Protein AF-A0A2G9H8A7-F1 (afdb_monomer_lite)

Sequence (113 aa):
MHTARCHAHLVKESLTTGILNVHYDSMQMTVFYEDQSIGGMPLMCPFYQEPKNTMVIARILGGASLSPMKQQWEQFMAARGLGEVVFRIEVTSIIWFKILPSYRDKRCQIYFS

Radius of gyration: 18.79 Å; chains: 1; bounding box: 37×20×56 Å

Secondary structure (DSSP, 8-state):
--EEEEEEEE-----S-S-EEEEEEEEEEEEEETTEEEEEEEEE--EEE-TT--EEEEEEEEGGGB---HHHHHHHHHHHHTT----EEEEEEEEEEEE---SS---------

Structure (mmCIF, N/CA/C/O backbone):
data_AF-A0A2G9H8A7-F1
#
_entry.id   AF-A0A2G9H8A7-F1
#
loop_
_atom_site.group_PDB
_atom_site.id
_atom_site.type_symbol
_atom_site.label_atom_id
_atom_site.label_alt_id
_atom_site.label_comp_id
_atom_site.label_asym_id
_atom_site.label_entity_id
_atom_site.label_seq_id
_atom_site.pdbx_PDB_ins_code
_atom_site.Cartn_x
_atom_site.Cartn_y
_atom_site.Cartn_z
_atom_site.occupancy
_atom_site.B_iso_or_equiv
_atom_site.auth_seq_id
_atom_site.auth_comp_id
_atom_site.auth_asym_id
_atom_site.auth_atom_id
_atom_site.pdbx_PDB_model_num
ATOM 1 N N . MET A 1 1 ? -3.345 -7.140 22.480 1.00 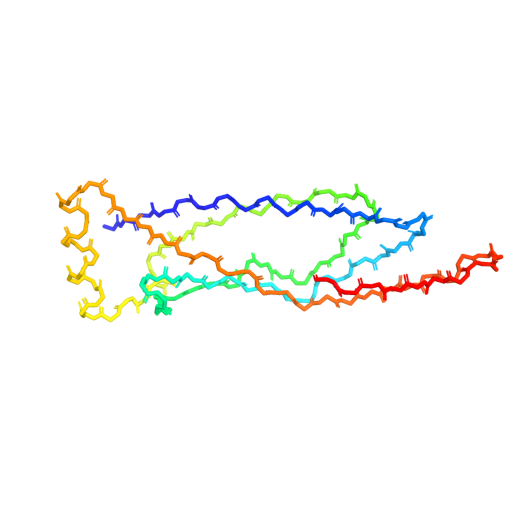38.56 1 MET A N 1
ATOM 2 C CA . MET A 1 1 ? -2.694 -6.735 21.214 1.00 38.56 1 MET A CA 1
ATOM 3 C C . MET A 1 1 ? -3.444 -7.426 20.084 1.00 38.56 1 MET A C 1
ATOM 5 O O . MET A 1 1 ? -3.642 -8.631 20.176 1.00 38.56 1 MET A O 1
ATOM 9 N N . HIS A 1 2 ? -4.004 -6.690 19.125 1.00 47.12 2 HIS A N 1
ATOM 10 C CA . HIS A 1 2 ? -4.791 -7.270 18.029 1.00 47.12 2 HIS A CA 1
ATOM 11 C C . HIS A 1 2 ? -4.051 -7.040 16.718 1.00 47.12 2 HIS A C 1
ATOM 13 O O . HIS A 1 2 ? -3.503 -5.963 16.495 1.00 47.12 2 HIS A O 1
ATOM 19 N N . THR A 1 3 ? -3.986 -8.082 15.899 1.00 43.50 3 THR A N 1
ATOM 20 C CA . THR A 1 3 ? -3.136 -8.141 14.713 1.00 43.50 3 THR A CA 1
ATOM 21 C C . THR A 1 3 ? -4.009 -8.513 13.530 1.00 43.50 3 THR A C 1
ATOM 23 O O . THR A 1 3 ? -4.662 -9.555 13.560 1.00 43.50 3 THR A O 1
ATOM 26 N N . ALA A 1 4 ? -4.021 -7.673 12.501 1.00 46.72 4 ALA A N 1
ATOM 27 C CA . ALA A 1 4 ? -4.647 -7.990 11.229 1.00 46.72 4 ALA A CA 1
ATOM 28 C C . ALA A 1 4 ? -3.556 -8.487 10.273 1.00 46.72 4 ALA A C 1
ATOM 30 O O . ALA A 1 4 ? -2.507 -7.857 10.111 1.00 46.72 4 ALA A O 1
ATOM 31 N N . ARG A 1 5 ? -3.773 -9.647 9.651 1.00 45.16 5 ARG A N 1
ATOM 32 C CA . ARG A 1 5 ? -2.945 -10.078 8.522 1.00 45.16 5 ARG A CA 1
ATOM 33 C C . ARG A 1 5 ? -3.635 -9.624 7.253 1.00 45.16 5 ARG A C 1
ATOM 35 O O . ARG A 1 5 ? -4.736 -10.078 6.962 1.00 45.16 5 ARG A O 1
ATOM 42 N N . CYS A 1 6 ? -2.976 -8.746 6.515 1.00 43.25 6 CYS A N 1
ATOM 43 C CA . CYS A 1 6 ? -3.429 -8.331 5.200 1.00 43.25 6 CYS A CA 1
ATOM 44 C C . CYS A 1 6 ? -2.509 -8.979 4.173 1.00 43.25 6 CYS A C 1
ATOM 46 O O . CYS A 1 6 ? -1.286 -8.849 4.250 1.00 43.25 6 CYS A O 1
ATOM 48 N N . HIS A 1 7 ? -3.098 -9.713 3.235 1.00 43.88 7 HIS A N 1
ATOM 49 C CA . HIS A 1 7 ? -2.388 -10.241 2.080 1.00 43.88 7 HIS A CA 1
ATOM 50 C C . HIS A 1 7 ? -2.756 -9.366 0.888 1.00 43.88 7 HIS A C 1
ATOM 52 O O . HIS A 1 7 ? -3.921 -9.306 0.502 1.00 43.88 7 HIS A O 1
ATOM 58 N N . ALA A 1 8 ? -1.769 -8.666 0.334 1.00 48.78 8 ALA A N 1
ATOM 59 C CA . ALA A 1 8 ? -1.944 -7.904 -0.891 1.00 48.78 8 ALA A CA 1
ATOM 60 C C . ALA A 1 8 ? -1.324 -8.696 -2.046 1.00 48.78 8 ALA A C 1
ATOM 62 O O . ALA A 1 8 ? -0.131 -9.010 -2.035 1.00 48.78 8 ALA A O 1
ATOM 63 N N . HIS A 1 9 ? -2.147 -9.026 -3.039 1.00 41.38 9 HIS A N 1
ATOM 64 C CA . HIS A 1 9 ? -1.684 -9.586 -4.302 1.00 41.38 9 HIS A CA 1
ATOM 65 C C . HIS A 1 9 ? -1.512 -8.444 -5.294 1.00 41.38 9 HIS A C 1
ATOM 67 O O . HIS A 1 9 ? -2.490 -7.837 -5.722 1.00 41.38 9 HIS A O 1
ATOM 73 N N . LEU A 1 10 ? -0.268 -8.150 -5.659 1.00 50.31 10 LEU A N 1
ATOM 74 C CA . LEU A 1 10 ? 0.020 -7.198 -6.721 1.00 50.31 10 LEU A CA 1
ATOM 75 C C . LEU A 1 10 ? 0.200 -7.967 -8.022 1.00 50.31 10 LEU A C 1
ATOM 77 O O . LEU A 1 10 ? 1.235 -8.594 -8.259 1.00 50.31 10 LEU A O 1
ATOM 81 N N . VAL A 1 11 ? -0.839 -7.935 -8.851 1.00 46.50 11 VAL A N 1
ATOM 82 C CA . VAL A 1 11 ? -0.820 -8.528 -10.187 1.00 46.50 11 VAL A CA 1
ATOM 83 C C . VAL A 1 11 ? -0.438 -7.443 -11.186 1.00 46.50 11 VAL A C 1
ATOM 85 O O . VAL A 1 11 ? -1.059 -6.385 -11.242 1.00 46.50 11 VAL A O 1
ATOM 88 N N . LYS A 1 12 ? 0.605 -7.704 -11.978 1.00 51.75 12 LYS A N 1
ATOM 89 C CA . LYS A 1 12 ? 1.002 -6.840 -13.092 1.00 51.75 12 LYS A CA 1
ATOM 90 C C . LYS A 1 12 ? 0.349 -7.348 -14.374 1.00 51.75 12 LYS A C 1
ATOM 92 O O . LYS A 1 12 ? 0.834 -8.306 -14.975 1.00 51.75 12 LYS A O 1
ATOM 97 N N . GLU A 1 13 ? -0.686 -6.662 -14.839 1.00 44.41 13 GLU A N 1
ATOM 98 C CA . GLU A 1 13 ? -1.213 -6.852 -16.191 1.00 44.41 13 GLU A CA 1
ATOM 99 C C . GLU A 1 13 ? -0.414 -5.979 -17.169 1.00 44.41 13 GLU A C 1
ATOM 101 O O . GLU A 1 13 ? -0.579 -4.766 -17.258 1.00 44.41 13 GLU A O 1
ATOM 106 N N . SER A 1 14 ? 0.549 -6.586 -17.868 1.00 43.78 14 SER A N 1
ATOM 107 C CA . SER A 1 14 ? 1.358 -5.894 -18.878 1.00 43.78 14 SER A CA 1
ATOM 108 C C . SER A 1 14 ? 0.680 -6.007 -20.241 1.00 43.78 14 SER A C 1
ATOM 110 O O . SER A 1 14 ? 0.754 -7.060 -20.872 1.00 43.78 14 SER A O 1
ATOM 112 N N . LEU A 1 15 ? 0.060 -4.923 -20.716 1.00 43.28 15 LEU A N 1
ATOM 113 C CA . LEU A 1 15 ? -0.637 -4.879 -22.011 1.00 43.28 15 LEU A CA 1
ATOM 114 C C . LEU A 1 15 ? 0.297 -4.794 -23.233 1.00 43.28 15 LEU A C 1
ATOM 116 O O . LEU A 1 15 ? -0.168 -4.888 -24.366 1.00 43.28 15 LEU A O 1
ATOM 120 N N . THR A 1 16 ? 1.610 -4.631 -23.044 1.00 48.34 16 THR A N 1
ATOM 121 C CA . THR A 1 16 ? 2.557 -4.468 -24.156 1.00 48.34 16 THR A CA 1
ATOM 122 C C . THR A 1 16 ? 3.682 -5.498 -24.146 1.00 48.34 16 THR A C 1
ATOM 124 O O . THR A 1 16 ? 4.288 -5.826 -23.127 1.00 48.34 16 THR A O 1
ATOM 127 N N . THR A 1 17 ? 3.963 -6.011 -25.341 1.00 47.66 17 THR A N 1
ATOM 128 C CA . THR A 1 17 ? 4.897 -7.090 -25.699 1.00 47.66 17 THR A CA 1
ATOM 129 C C . THR A 1 17 ? 6.383 -6.699 -25.597 1.00 47.66 17 THR A C 1
ATOM 131 O O . THR A 1 17 ? 7.231 -7.354 -26.198 1.00 47.66 17 THR A O 1
ATOM 134 N N . GLY A 1 18 ? 6.712 -5.624 -24.873 1.00 54.25 18 GLY A N 1
ATOM 135 C CA . GLY A 1 18 ? 8.078 -5.132 -24.683 1.00 54.25 18 GLY A CA 1
ATOM 136 C C . GLY A 1 18 ? 8.696 -5.621 -23.372 1.00 54.25 18 GLY A C 1
ATOM 137 O O . GLY A 1 18 ? 8.003 -5.784 -22.368 1.00 54.25 18 GLY A O 1
ATOM 138 N N . ILE A 1 19 ? 10.014 -5.835 -23.362 1.00 55.88 19 ILE A N 1
ATOM 139 C CA . ILE A 1 19 ? 10.787 -6.126 -22.144 1.00 55.88 19 ILE A CA 1
ATOM 140 C C . ILE A 1 19 ? 10.861 -4.829 -21.319 1.00 55.88 19 ILE A C 1
ATOM 142 O O . ILE A 1 19 ? 11.799 -4.045 -21.440 1.00 55.88 19 ILE A O 1
ATOM 146 N N . LEU A 1 20 ? 9.814 -4.562 -20.537 1.00 67.19 20 LEU A N 1
ATOM 147 C CA . LEU A 1 20 ? 9.728 -3.429 -19.621 1.00 67.19 20 LEU A CA 1
ATOM 148 C C . LEU A 1 20 ? 10.227 -3.863 -18.243 1.00 67.19 20 LEU A C 1
ATOM 150 O O . LEU A 1 20 ? 9.486 -4.501 -17.484 1.00 67.19 20 LEU A O 1
ATOM 154 N N . ASN A 1 21 ? 11.469 -3.500 -17.924 1.00 70.88 21 ASN A N 1
ATOM 155 C CA . ASN A 1 21 ? 11.976 -3.643 -16.564 1.00 70.88 21 ASN A CA 1
ATOM 156 C C . ASN A 1 21 ? 11.329 -2.568 -15.691 1.00 70.88 21 ASN A C 1
ATOM 158 O O . ASN A 1 21 ? 11.363 -1.379 -16.025 1.00 70.88 21 ASN A O 1
ATOM 162 N N . VAL A 1 22 ? 10.729 -3.008 -14.587 1.00 77.44 22 VAL A N 1
ATOM 163 C CA . VAL A 1 22 ? 10.043 -2.137 -13.635 1.00 77.44 22 VAL A CA 1
ATOM 164 C C . VAL A 1 22 ? 10.871 -2.088 -12.369 1.00 77.44 22 VAL A C 1
ATOM 166 O O . VAL A 1 22 ? 11.159 -3.124 -11.766 1.00 77.44 22 VAL A O 1
ATOM 169 N N . HIS A 1 23 ? 11.272 -0.886 -11.992 1.00 84.56 23 HIS A N 1
ATOM 170 C CA . HIS A 1 23 ? 11.924 -0.630 -10.727 1.00 84.56 23 HIS A CA 1
ATOM 171 C C . HIS A 1 23 ? 10.916 0.010 -9.786 1.00 84.56 23 HIS A C 1
ATOM 173 O O . HIS A 1 23 ? 10.402 1.091 -10.061 1.00 84.56 23 HIS A O 1
ATOM 179 N N . TYR A 1 24 ? 10.624 -0.665 -8.688 1.00 84.75 24 TYR A N 1
ATOM 180 C CA . TYR A 1 24 ? 9.855 -0.085 -7.601 1.00 84.75 24 TYR A CA 1
ATOM 181 C C . TYR A 1 24 ? 10.853 0.567 -6.658 1.00 84.75 24 TYR A C 1
ATOM 183 O O . TYR A 1 24 ? 11.693 -0.126 -6.087 1.00 84.75 24 TYR A O 1
ATOM 191 N N . ASP A 1 25 ? 10.773 1.883 -6.528 1.00 87.50 25 ASP A N 1
ATOM 192 C CA . ASP A 1 25 ? 11.645 2.655 -5.644 1.00 87.50 25 ASP A CA 1
ATOM 193 C C . ASP A 1 25 ? 11.119 2.614 -4.210 1.00 87.50 25 ASP A C 1
ATOM 195 O O . ASP A 1 25 ? 11.825 2.259 -3.272 1.00 87.50 25 ASP A O 1
ATOM 199 N N . SER A 1 26 ? 9.825 2.871 -4.045 1.00 88.31 26 SER A N 1
ATOM 200 C CA . SER A 1 26 ? 9.165 2.764 -2.752 1.00 88.31 26 SER A CA 1
ATOM 201 C C . SER A 1 26 ? 7.725 2.311 -2.907 1.00 88.31 26 SER A C 1
ATOM 203 O O . SER A 1 26 ? 7.080 2.524 -3.937 1.00 88.31 26 SER A O 1
ATOM 205 N N . MET A 1 27 ? 7.225 1.657 -1.864 1.00 87.69 27 MET A N 1
ATOM 206 C CA . MET A 1 27 ? 5.830 1.272 -1.758 1.00 87.69 27 MET A CA 1
ATOM 207 C C . MET A 1 27 ? 5.372 1.450 -0.317 1.00 87.69 27 MET A C 1
ATOM 209 O O . MET A 1 27 ? 5.961 0.883 0.608 1.00 87.69 27 MET A O 1
ATOM 213 N N . GLN A 1 28 ? 4.315 2.228 -0.140 1.00 87.81 28 GLN A N 1
ATOM 214 C CA . GLN A 1 28 ? 3.737 2.579 1.146 1.00 87.81 28 GLN A CA 1
ATOM 215 C C . GLN A 1 28 ? 2.309 2.053 1.203 1.00 87.81 28 GLN A C 1
ATOM 217 O O . GLN A 1 28 ? 1.548 2.190 0.248 1.00 87.81 28 GLN A O 1
ATOM 222 N N . MET A 1 29 ? 1.945 1.472 2.338 1.00 88.38 29 MET A N 1
ATOM 223 C CA . MET A 1 29 ? 0.568 1.127 2.650 1.00 88.38 29 MET A CA 1
ATOM 224 C C . MET A 1 29 ? 0.037 2.071 3.719 1.00 88.38 29 MET A C 1
ATOM 226 O O . MET A 1 29 ? 0.715 2.301 4.724 1.00 88.38 29 MET A O 1
ATOM 230 N N . THR A 1 30 ? -1.184 2.551 3.526 1.00 89.81 30 THR A N 1
ATOM 231 C CA . THR A 1 30 ? -1.930 3.366 4.487 1.00 89.81 30 THR A CA 1
ATOM 232 C C . THR A 1 30 ? -3.272 2.699 4.755 1.00 89.81 30 THR A C 1
ATOM 234 O O . THR A 1 30 ? -3.934 2.219 3.835 1.00 89.81 30 THR A O 1
ATOM 237 N N . VAL A 1 31 ? -3.667 2.638 6.021 1.00 88.75 31 VAL A N 1
ATOM 238 C CA . VAL A 1 31 ? -4.930 2.041 6.456 1.00 88.75 31 VAL A CA 1
ATOM 239 C C . VAL A 1 31 ? -5.851 3.145 6.937 1.00 88.75 31 VAL A C 1
ATOM 241 O O . VAL A 1 31 ? -5.451 4.005 7.722 1.00 88.75 31 VAL A O 1
ATOM 244 N N . PHE A 1 32 ? -7.095 3.091 6.484 1.00 88.88 32 PHE A N 1
ATOM 245 C CA . PHE A 1 32 ? -8.138 4.038 6.822 1.00 88.88 32 PHE A CA 1
ATOM 246 C C . PHE A 1 32 ? -9.307 3.337 7.506 1.00 88.88 32 PHE A C 1
ATOM 248 O O . PHE A 1 32 ? -9.674 2.211 7.154 1.00 88.88 32 PHE A O 1
ATOM 255 N N . TYR A 1 33 ? -9.914 4.048 8.445 1.00 88.56 33 TYR A N 1
ATOM 256 C CA . TYR A 1 33 ? -11.189 3.723 9.067 1.00 88.56 33 TYR A CA 1
ATOM 257 C C . TYR A 1 33 ? -12.089 4.955 8.954 1.00 88.56 33 TYR A C 1
ATOM 259 O O . TYR A 1 33 ? -11.646 6.043 9.320 1.00 88.56 33 TYR A O 1
ATOM 267 N N . GLU A 1 34 ? -13.303 4.805 8.414 1.00 88.44 34 GLU A N 1
ATOM 268 C CA . GLU A 1 34 ? -14.225 5.936 8.168 1.00 88.44 34 GLU A CA 1
ATOM 269 C C . GLU A 1 34 ? -13.534 7.107 7.434 1.00 88.44 34 GLU A C 1
ATOM 271 O O . GLU A 1 34 ? -13.573 8.258 7.868 1.00 88.44 34 GLU A O 1
ATOM 276 N N . ASP A 1 35 ? -12.795 6.786 6.363 1.00 87.88 35 ASP A N 1
ATOM 277 C CA . ASP A 1 35 ? -11.990 7.714 5.548 1.00 87.88 35 ASP A CA 1
ATOM 278 C C . ASP A 1 35 ? -10.850 8.455 6.262 1.00 87.88 35 ASP A C 1
ATOM 280 O O . ASP A 1 35 ? -10.139 9.251 5.643 1.00 87.88 35 ASP A O 1
ATOM 284 N N . GLN A 1 36 ? -10.589 8.141 7.527 1.00 88.12 36 GLN A N 1
ATOM 285 C CA . GLN A 1 36 ? -9.497 8.724 8.295 1.00 88.12 36 GLN A CA 1
ATOM 286 C C . GLN A 1 36 ? -8.332 7.749 8.408 1.00 88.12 36 GLN A C 1
ATOM 288 O O . GLN A 1 36 ? -8.512 6.576 8.735 1.00 88.12 36 GLN A O 1
ATOM 293 N N . SER A 1 37 ? -7.117 8.238 8.146 1.00 89.38 37 SER A N 1
ATOM 294 C CA . SER A 1 37 ? -5.914 7.420 8.292 1.00 89.38 37 SER A CA 1
ATOM 295 C C . SER A 1 37 ? -5.712 7.044 9.758 1.00 89.38 37 SER A C 1
ATOM 297 O O . SER A 1 37 ? -5.703 7.909 10.636 1.00 89.38 37 SER A O 1
ATOM 299 N N . ILE A 1 38 ? -5.532 5.749 10.005 1.00 89.12 38 ILE A N 1
ATOM 300 C CA . ILE A 1 38 ? -5.206 5.182 11.319 1.00 89.12 38 ILE A CA 1
ATOM 301 C C . ILE A 1 38 ? -3.759 4.684 11.381 1.00 89.12 38 ILE A C 1
ATOM 303 O O . ILE A 1 38 ? -3.360 4.064 12.365 1.00 89.12 38 ILE A O 1
ATOM 307 N N . GLY A 1 39 ? -2.967 4.945 10.339 1.00 89.19 39 GLY A N 1
ATOM 308 C CA . GLY A 1 39 ? -1.564 4.559 10.243 1.00 89.19 39 GLY A CA 1
ATOM 309 C C . GLY A 1 39 ? -1.237 3.816 8.953 1.00 89.19 39 GLY A C 1
ATOM 310 O O . GLY A 1 39 ? -2.009 3.795 7.996 1.00 89.19 39 GLY A O 1
ATOM 311 N N . GLY A 1 40 ? -0.057 3.214 8.914 1.00 87.75 40 GLY A N 1
ATOM 312 C CA . GLY A 1 40 ? 0.484 2.582 7.724 1.00 87.75 40 GLY A CA 1
ATOM 313 C C . GLY A 1 40 ? 1.897 2.053 7.935 1.00 87.75 40 GLY A C 1
ATOM 314 O O . GLY A 1 40 ? 2.472 2.157 9.019 1.00 87.75 40 GLY A O 1
ATOM 315 N N . MET A 1 41 ? 2.473 1.478 6.884 1.00 87.56 41 MET A N 1
ATOM 316 C CA . MET A 1 41 ? 3.875 1.070 6.881 1.00 87.56 41 MET A CA 1
ATOM 317 C C . MET A 1 41 ? 4.468 1.042 5.470 1.00 87.56 41 MET A C 1
ATOM 319 O O . MET A 1 41 ? 3.741 0.775 4.506 1.00 87.56 41 MET A O 1
ATOM 323 N N . PRO A 1 42 ? 5.792 1.221 5.348 1.00 87.94 42 PRO A N 1
ATOM 324 C CA . PRO A 1 42 ? 6.505 0.828 4.145 1.00 87.94 42 PRO A CA 1
ATOM 325 C C . PRO A 1 42 ? 6.290 -0.667 3.897 1.00 87.94 42 PRO A C 1
ATOM 327 O O . PRO A 1 42 ? 6.491 -1.495 4.790 1.00 87.94 42 PRO A O 1
ATOM 330 N N . LEU A 1 43 ? 5.879 -1.030 2.686 1.00 83.81 43 LEU A N 1
ATOM 331 C CA . LEU A 1 43 ? 5.704 -2.431 2.319 1.00 83.81 43 LEU A CA 1
ATOM 332 C C . LEU A 1 43 ? 7.050 -3.078 1.993 1.00 83.81 43 LEU A C 1
ATOM 334 O O . LEU A 1 43 ? 7.295 -4.221 2.399 1.00 83.81 43 LEU A O 1
ATOM 338 N N . MET A 1 44 ? 7.936 -2.371 1.286 1.00 80.88 44 MET A N 1
ATOM 339 C CA . MET A 1 44 ? 9.178 -2.941 0.758 1.00 80.88 44 MET A CA 1
ATOM 340 C C . MET A 1 44 ? 10.291 -1.912 0.571 1.00 80.88 44 MET A C 1
ATOM 342 O O . MET A 1 44 ? 10.035 -0.726 0.384 1.00 80.88 44 MET A O 1
ATOM 346 N N . CYS A 1 45 ? 11.524 -2.419 0.572 1.00 81.44 45 CYS A N 1
ATOM 347 C CA . CYS A 1 45 ? 12.692 -1.714 0.057 1.00 81.44 45 CYS A CA 1
ATOM 348 C C . CYS A 1 45 ? 12.686 -1.719 -1.486 1.00 81.44 45 CYS A C 1
ATOM 350 O O . CYS A 1 45 ? 12.009 -2.572 -2.075 1.00 81.44 45 CYS A O 1
ATOM 352 N N . PRO A 1 46 ? 13.455 -0.825 -2.137 1.00 86.81 46 PRO A N 1
ATOM 353 C CA . PRO A 1 46 ? 13.540 -0.775 -3.590 1.00 86.81 46 PRO A CA 1
ATOM 354 C C . PRO A 1 46 ? 13.888 -2.136 -4.207 1.00 86.81 46 PRO A C 1
ATOM 356 O O . PRO A 1 46 ? 14.784 -2.832 -3.721 1.00 86.81 46 PRO A O 1
ATOM 359 N N . PHE A 1 47 ? 13.213 -2.517 -5.292 1.00 83.31 47 PHE A N 1
ATOM 360 C CA . PHE A 1 47 ? 13.474 -3.781 -5.988 1.00 83.31 47 PHE A CA 1
ATOM 361 C C . PHE A 1 47 ? 13.182 -3.695 -7.490 1.00 83.31 47 PHE A C 1
ATOM 363 O O . PHE A 1 47 ? 12.493 -2.797 -7.978 1.00 83.31 47 PHE A O 1
ATOM 370 N N . TYR A 1 48 ? 13.744 -4.640 -8.241 1.00 82.19 48 TYR A N 1
ATOM 371 C CA . TYR A 1 48 ? 13.476 -4.805 -9.667 1.00 82.19 48 TYR A CA 1
ATOM 372 C C . TYR A 1 48 ? 12.554 -5.994 -9.891 1.00 82.19 48 TYR A C 1
ATOM 374 O O . TYR A 1 48 ? 12.763 -7.066 -9.324 1.00 82.19 48 TYR A O 1
ATOM 382 N N . GLN A 1 49 ? 11.566 -5.809 -10.759 1.00 78.81 49 GLN A N 1
ATOM 383 C CA . GLN A 1 49 ? 10.676 -6.872 -11.193 1.00 78.81 49 GLN A CA 1
ATOM 384 C C . GLN A 1 49 ? 10.826 -7.096 -12.692 1.00 78.81 49 GLN A C 1
ATOM 386 O O . GLN A 1 49 ? 10.628 -6.187 -13.509 1.00 78.81 49 GLN A O 1
ATOM 391 N N . GLU A 1 50 ? 11.154 -8.334 -13.044 1.00 74.75 50 GLU A N 1
ATOM 392 C CA . GLU A 1 50 ? 11.215 -8.774 -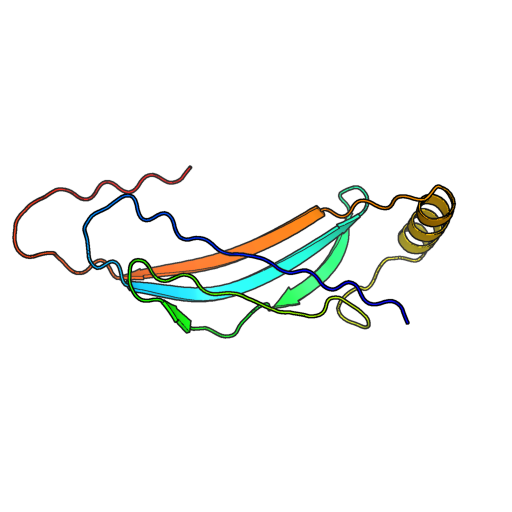14.430 1.00 74.75 50 GLU A CA 1
ATOM 393 C C . GLU A 1 50 ? 9.830 -8.708 -15.106 1.00 74.75 50 GLU A C 1
ATOM 395 O O . GLU A 1 50 ? 8.783 -8.730 -14.437 1.00 74.75 50 GLU A O 1
ATOM 400 N N . PRO A 1 51 ? 9.782 -8.603 -16.446 1.00 72.44 51 PRO A N 1
ATOM 401 C CA . PRO A 1 51 ? 8.527 -8.619 -17.184 1.00 72.44 51 PRO A CA 1
ATOM 402 C C . PRO A 1 51 ? 7.678 -9.853 -16.857 1.00 72.44 51 PRO A C 1
ATOM 404 O O . PRO A 1 51 ? 8.190 -10.961 -16.759 1.00 72.44 51 PRO A O 1
ATOM 407 N N . LYS A 1 52 ? 6.356 -9.655 -16.745 1.00 69.44 52 LYS A N 1
ATOM 408 C CA . LYS A 1 52 ? 5.358 -10.718 -16.511 1.00 69.44 52 LYS A CA 1
ATOM 409 C C . LYS A 1 52 ? 5.567 -11.555 -15.238 1.00 69.44 52 LYS A C 1
ATOM 411 O O . LYS A 1 52 ? 5.035 -12.655 -15.143 1.00 69.44 52 LYS A O 1
ATOM 416 N N . ASN A 1 53 ? 6.293 -11.037 -14.251 1.00 70.94 53 ASN A N 1
ATOM 417 C CA . ASN A 1 53 ? 6.386 -11.675 -12.943 1.00 70.94 53 ASN A CA 1
ATOM 418 C C . ASN A 1 53 ? 5.260 -11.197 -12.006 1.00 70.94 53 ASN A C 1
ATOM 420 O O . ASN A 1 53 ? 4.789 -10.069 -12.152 1.00 70.94 53 ASN A O 1
ATOM 424 N N . THR A 1 54 ? 4.874 -12.010 -11.021 1.00 73.62 54 THR A N 1
ATOM 425 C CA . THR A 1 54 ? 3.963 -11.631 -9.921 1.00 73.62 54 THR A CA 1
ATOM 426 C C . THR A 1 54 ? 4.717 -11.737 -8.603 1.00 73.62 54 THR A C 1
ATOM 428 O O . THR A 1 54 ? 5.380 -12.743 -8.365 1.00 73.62 54 THR A O 1
ATOM 431 N N . MET A 1 55 ? 4.607 -10.725 -7.738 1.00 73.31 55 MET A N 1
ATOM 432 C CA . MET A 1 55 ? 5.247 -10.749 -6.424 1.00 73.31 55 MET A CA 1
ATOM 433 C C . MET A 1 55 ? 4.205 -10.670 -5.313 1.00 73.31 55 MET A C 1
ATOM 435 O O . MET A 1 55 ? 3.338 -9.798 -5.312 1.00 73.31 55 MET A O 1
ATOM 439 N N . VAL A 1 56 ? 4.290 -11.602 -4.365 1.00 76.88 56 VAL A N 1
ATOM 440 C CA . VAL A 1 56 ? 3.415 -11.638 -3.191 1.00 76.88 56 VAL A CA 1
ATOM 441 C C . VAL A 1 56 ? 4.083 -10.872 -2.059 1.00 76.88 56 VAL A C 1
ATOM 443 O O . VAL A 1 56 ? 5.206 -11.191 -1.667 1.00 76.88 56 VAL A O 1
ATOM 446 N N . ILE A 1 57 ? 3.378 -9.883 -1.510 1.00 74.94 57 ILE A N 1
ATOM 447 C CA . ILE A 1 57 ? 3.843 -9.117 -0.356 1.00 74.94 57 ILE A CA 1
ATOM 448 C C . ILE A 1 57 ? 3.048 -9.555 0.867 1.00 74.94 57 ILE A C 1
ATOM 450 O O . ILE A 1 57 ? 1.854 -9.283 0.988 1.00 74.94 57 ILE A O 1
ATOM 454 N N . ALA A 1 58 ? 3.739 -10.211 1.798 1.00 77.94 58 ALA A N 1
ATOM 455 C CA . ALA A 1 58 ? 3.193 -10.567 3.098 1.00 77.94 58 ALA A CA 1
ATOM 456 C C . ALA A 1 58 ? 3.764 -9.635 4.176 1.00 77.94 58 ALA A C 1
ATOM 458 O O . ALA A 1 58 ? 4.971 -9.630 4.455 1.00 77.94 58 ALA A O 1
ATOM 459 N N . ARG A 1 59 ? 2.886 -8.834 4.786 1.00 76.00 59 ARG A N 1
ATOM 460 C CA . ARG A 1 59 ? 3.207 -7.953 5.914 1.00 76.00 59 ARG A CA 1
ATOM 461 C C . ARG A 1 59 ? 2.143 -8.068 6.997 1.00 76.00 59 ARG A C 1
ATOM 463 O O . ARG A 1 59 ? 0.982 -8.364 6.730 1.00 76.00 59 ARG A O 1
ATOM 470 N N . ILE A 1 60 ? 2.570 -7.856 8.236 1.00 76.44 60 ILE A N 1
ATOM 471 C CA . ILE A 1 60 ? 1.691 -7.871 9.402 1.00 76.44 60 ILE A CA 1
ATOM 472 C C . ILE A 1 60 ? 1.336 -6.431 9.745 1.00 76.44 60 ILE A C 1
ATOM 474 O O . ILE A 1 60 ? 2.230 -5.645 10.040 1.00 76.44 60 ILE A O 1
ATOM 478 N N . LEU A 1 61 ? 0.042 -6.115 9.755 1.00 73.25 61 LEU A N 1
ATOM 479 C CA . LEU A 1 61 ? -0.492 -4.835 10.208 1.00 73.25 61 LEU A CA 1
ATOM 480 C C . LEU A 1 61 ? -0.894 -4.933 11.683 1.00 73.25 61 LEU A C 1
ATOM 482 O O . LEU A 1 61 ? -1.756 -5.725 12.072 1.00 73.25 61 LEU A O 1
ATOM 486 N N . GLY A 1 62 ? -0.248 -4.134 12.526 1.00 71.00 62 GLY A N 1
ATOM 487 C CA . GLY A 1 62 ? -0.540 -4.100 13.956 1.00 71.00 62 GLY A CA 1
ATOM 488 C C . GLY A 1 62 ? 0.481 -3.318 14.778 1.00 71.00 62 GLY A C 1
ATOM 489 O O . GLY A 1 62 ? 1.533 -2.905 14.285 1.00 71.00 62 GLY A O 1
ATOM 490 N N . GLY A 1 63 ? 0.168 -3.126 16.061 1.00 70.00 63 GLY A N 1
ATOM 491 C CA . GLY A 1 63 ? 1.038 -2.403 16.992 1.00 70.00 63 GLY A CA 1
ATOM 492 C C . GLY A 1 63 ? 1.320 -0.972 16.526 1.00 70.00 63 GLY A C 1
ATOM 493 O O . GLY A 1 63 ? 0.417 -0.302 16.048 1.00 70.00 63 GLY A O 1
ATOM 494 N N . ALA A 1 64 ? 2.579 -0.535 16.620 1.00 66.44 64 ALA A N 1
ATOM 495 C CA . ALA A 1 64 ? 3.015 0.836 16.321 1.00 66.44 64 ALA A CA 1
ATOM 496 C C . ALA A 1 64 ? 2.782 1.309 14.869 1.00 66.44 64 ALA A C 1
ATOM 498 O O . ALA A 1 64 ? 2.872 2.502 14.605 1.00 66.44 64 ALA A O 1
ATOM 499 N N . SER A 1 65 ? 2.487 0.400 13.930 1.00 67.19 65 SER A N 1
ATOM 500 C CA . SER A 1 65 ? 2.127 0.771 12.549 1.00 67.19 65 SER A CA 1
ATOM 501 C C . SER A 1 65 ? 0.722 1.367 12.434 1.00 67.19 65 SER A C 1
ATOM 503 O O . SER A 1 65 ? 0.419 2.045 11.457 1.00 67.19 65 SER A O 1
ATOM 505 N N . LEU A 1 66 ? -0.127 1.139 13.439 1.00 74.50 66 LEU A N 1
ATOM 506 C CA . LEU A 1 66 ? -1.461 1.710 13.543 1.00 74.50 66 LEU A CA 1
ATOM 507 C C . LEU A 1 66 ? -1.512 2.575 14.804 1.00 74.50 66 LEU A C 1
ATOM 509 O O . LEU A 1 66 ? -1.359 2.078 15.917 1.00 74.50 66 LEU A O 1
ATOM 513 N N . SER A 1 67 ? -1.731 3.871 14.627 1.00 78.38 67 SER A N 1
ATOM 514 C CA . SER A 1 67 ? -1.872 4.837 15.715 1.00 78.38 67 SER A CA 1
ATOM 515 C C . SER A 1 67 ? -3.215 5.562 15.591 1.00 78.38 67 SER A C 1
ATOM 517 O O . SER A 1 67 ? -3.234 6.762 15.303 1.00 78.38 67 SER A O 1
ATOM 519 N N . PRO A 1 68 ? -4.346 4.852 15.780 1.00 76.50 68 PRO A N 1
ATOM 520 C CA . PRO A 1 68 ? -5.655 5.485 15.781 1.00 76.50 68 PRO A CA 1
ATOM 521 C C . PRO A 1 68 ? -5.750 6.498 16.927 1.00 76.50 68 PRO A C 1
ATOM 523 O O . PRO A 1 68 ? -5.295 6.250 18.047 1.00 76.50 68 PRO A O 1
ATOM 526 N N . MET A 1 69 ? -6.380 7.639 16.663 1.00 81.06 69 MET A N 1
ATOM 527 C CA . MET A 1 69 ? -6.761 8.588 17.705 1.00 81.06 69 MET A CA 1
ATOM 528 C C . MET A 1 69 ? -7.775 7.953 18.665 1.00 81.06 69 MET 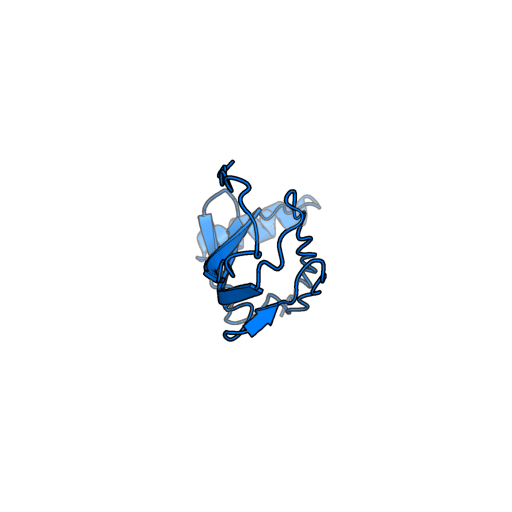A C 1
ATOM 530 O O . MET A 1 69 ? -8.535 7.059 18.291 1.00 81.06 69 MET A O 1
ATOM 534 N N . LYS A 1 70 ? -7.846 8.457 19.905 1.00 81.31 70 LYS A N 1
ATOM 535 C CA . LYS A 1 70 ? -8.747 7.928 20.945 1.00 81.31 70 LYS A CA 1
ATOM 536 C C . LYS A 1 70 ? -10.202 7.793 20.466 1.00 81.31 70 LYS A C 1
ATOM 538 O O . LYS A 1 70 ? -10.817 6.756 20.678 1.00 81.31 70 LYS A O 1
ATOM 543 N N . GLN A 1 71 ? -10.712 8.805 19.766 1.00 83.06 71 GLN A N 1
ATOM 544 C CA . GLN A 1 71 ? -12.067 8.799 19.211 1.00 83.06 71 GLN A CA 1
ATOM 545 C C . GLN A 1 71 ? -12.275 7.692 18.163 1.00 83.06 71 GLN A C 1
ATOM 547 O O . GLN A 1 71 ? -13.290 7.001 18.187 1.00 83.06 71 GLN A O 1
ATOM 552 N N . GLN A 1 72 ? -11.297 7.480 17.278 1.00 82.50 72 GLN A N 1
ATOM 553 C CA . GLN A 1 72 ? -11.340 6.410 16.274 1.00 82.50 72 GLN A CA 1
ATOM 554 C C . GLN A 1 72 ? -11.305 5.029 16.944 1.00 82.50 72 GLN A C 1
ATOM 556 O O . GLN A 1 72 ? -11.979 4.106 16.497 1.00 82.50 72 GLN A O 1
ATOM 561 N N . TRP A 1 73 ? -10.562 4.888 18.050 1.00 82.38 73 TRP A N 1
ATOM 562 C CA . TRP A 1 73 ? -10.520 3.649 18.826 1.00 82.38 73 TRP A CA 1
ATOM 563 C C . TRP A 1 73 ? -11.864 3.319 19.487 1.00 82.38 73 TRP A C 1
ATOM 565 O O . TRP A 1 73 ? -12.296 2.168 19.462 1.00 82.38 73 TRP A O 1
ATOM 575 N N . GLU A 1 74 ? -12.554 4.315 20.043 1.00 85.69 74 GLU A N 1
ATOM 576 C CA . GLU A 1 74 ? -13.889 4.135 20.631 1.00 85.69 74 GLU A CA 1
ATOM 577 C C . GLU A 1 74 ? -14.918 3.705 19.574 1.00 85.69 74 GLU A C 1
ATOM 579 O O . GLU A 1 74 ? -15.654 2.740 19.786 1.00 85.69 74 GLU A O 1
ATOM 584 N N . GLN A 1 75 ? -14.911 4.349 18.403 1.00 85.25 75 GLN A N 1
ATOM 585 C CA . GLN A 1 75 ? -15.771 3.982 17.271 1.00 85.25 75 GLN A CA 1
ATOM 586 C C . GLN A 1 75 ? -15.476 2.571 16.760 1.00 85.25 75 GLN A C 1
ATOM 588 O O . GLN A 1 75 ? -16.396 1.784 16.550 1.00 85.25 75 GLN A O 1
ATOM 593 N N . PHE A 1 76 ? -14.195 2.231 16.620 1.00 83.12 76 PHE A N 1
ATOM 594 C CA . PHE A 1 76 ? -13.757 0.891 16.249 1.00 83.12 76 PHE A CA 1
ATOM 595 C C . PHE A 1 76 ? -14.275 -0.170 17.232 1.00 83.12 76 PHE A C 1
ATOM 597 O O . PHE A 1 76 ? -14.798 -1.203 16.813 1.00 83.12 76 PHE A O 1
ATOM 604 N N . MET A 1 77 ? -14.163 0.075 18.542 1.00 84.00 77 MET A N 1
ATOM 605 C CA . MET A 1 77 ? -14.642 -0.860 19.564 1.00 84.00 77 MET A CA 1
ATOM 606 C C . MET A 1 77 ? -16.169 -1.009 19.547 1.00 84.00 77 MET A C 1
ATOM 608 O O . MET A 1 77 ? -16.667 -2.119 19.741 1.00 84.00 77 MET A O 1
ATOM 612 N N . ALA A 1 78 ? -16.907 0.068 19.269 1.00 86.56 78 ALA A N 1
ATOM 613 C CA . ALA A 1 78 ? -18.357 0.022 19.102 1.00 86.56 78 ALA A CA 1
ATOM 614 C C . ALA A 1 78 ? -18.768 -0.776 17.852 1.00 86.56 78 ALA A C 1
ATOM 616 O O . ALA A 1 78 ? -19.598 -1.679 17.954 1.00 86.56 78 ALA A O 1
ATOM 617 N N . ALA A 1 79 ? -18.139 -0.515 16.701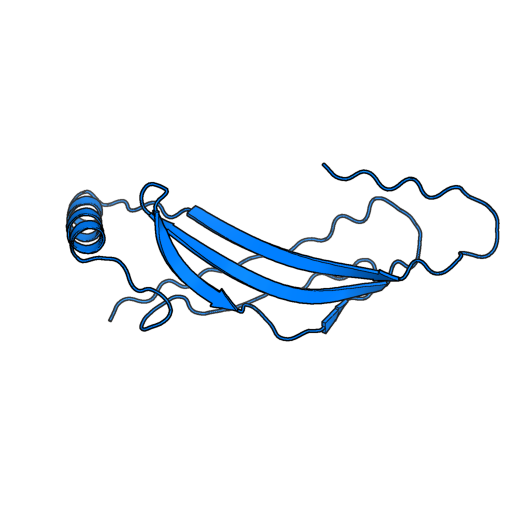 1.00 84.12 79 ALA A N 1
ATOM 618 C CA . ALA A 1 79 ? -18.382 -1.242 15.453 1.00 84.12 79 ALA A CA 1
ATOM 619 C C . ALA A 1 79 ? -18.054 -2.736 15.590 1.00 84.12 79 ALA A C 1
ATOM 621 O O . ALA A 1 79 ? -18.837 -3.593 15.185 1.00 84.12 79 ALA A O 1
ATOM 622 N N . ARG A 1 80 ? -16.967 -3.076 16.296 1.00 83.12 80 ARG A N 1
ATOM 623 C CA . ARG A 1 80 ? -16.678 -4.471 16.661 1.00 83.12 80 ARG A CA 1
ATOM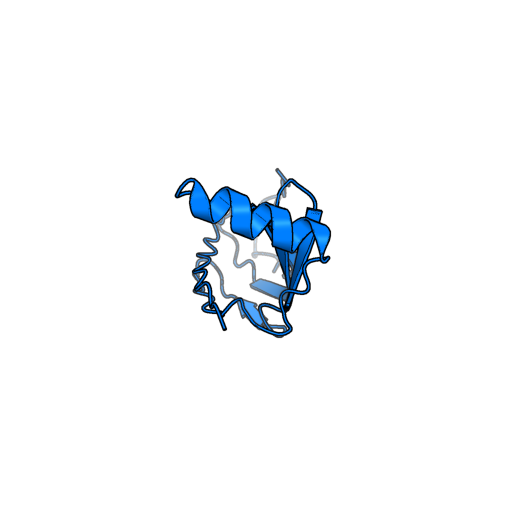 624 C C . ARG A 1 80 ? -17.806 -5.134 17.445 1.00 83.12 80 ARG A C 1
ATOM 626 O O . ARG A 1 80 ? -18.066 -6.311 17.215 1.00 83.12 80 ARG A O 1
ATOM 633 N N . GLY A 1 81 ? -18.453 -4.411 18.358 1.00 84.69 81 GLY A N 1
ATOM 634 C CA . GLY A 1 81 ? -19.609 -4.913 19.105 1.00 84.69 81 GLY A CA 1
ATOM 635 C C . GLY A 1 81 ? -20.809 -5.249 18.213 1.00 84.69 81 GLY A C 1
ATOM 636 O O . GLY A 1 81 ? -21.610 -6.104 18.577 1.00 84.69 81 GLY A O 1
ATOM 637 N N . LEU A 1 82 ? -20.895 -4.628 17.033 1.00 86.06 82 LEU A N 1
ATOM 638 C CA . LEU A 1 82 ? -21.914 -4.885 16.011 1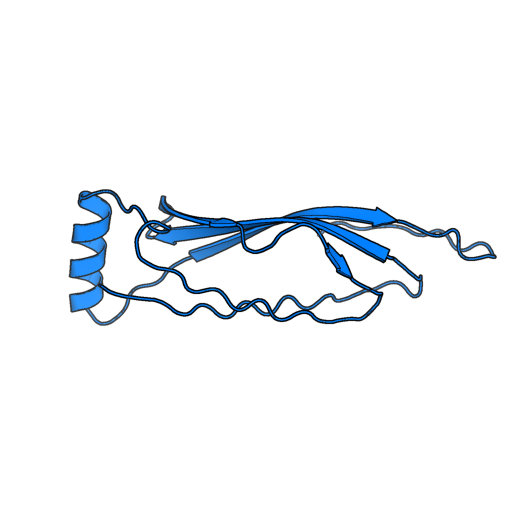.00 86.06 82 LEU A CA 1
ATOM 639 C C . LEU A 1 82 ? -21.534 -6.028 15.051 1.00 86.06 82 LEU A C 1
ATOM 641 O O . LEU A 1 82 ? -22.362 -6.449 14.250 1.00 86.06 82 LEU A O 1
ATOM 645 N N . GLY A 1 83 ? -20.315 -6.566 15.160 1.00 86.19 83 GLY A N 1
ATOM 646 C CA . GLY A 1 83 ? -19.868 -7.769 14.452 1.00 86.19 83 GLY A CA 1
ATOM 647 C C . GLY A 1 83 ? -19.081 -7.526 13.163 1.00 86.19 83 GLY A C 1
ATOM 648 O O . GLY A 1 83 ? -18.489 -8.471 12.645 1.00 86.19 83 GLY A O 1
ATOM 649 N N . GLU A 1 84 ? -18.993 -6.287 12.679 1.00 84.00 84 GLU A N 1
ATOM 650 C CA . GLU A 1 84 ? -18.272 -5.951 11.449 1.00 84.00 84 GLU A CA 1
ATOM 651 C C . GLU A 1 84 ? -17.467 -4.657 11.603 1.00 84.00 84 GLU A C 1
ATOM 653 O O . GLU A 1 84 ? -17.914 -3.683 12.204 1.00 84.00 84 GLU A O 1
ATOM 658 N N . VAL A 1 85 ? -16.252 -4.653 11.053 1.00 83.62 85 VAL A N 1
ATOM 659 C CA . VAL A 1 85 ? -15.408 -3.461 10.937 1.00 83.62 85 VAL A CA 1
ATOM 660 C C . VAL A 1 85 ? -14.775 -3.471 9.558 1.00 83.62 85 VAL A C 1
ATOM 662 O O . VAL A 1 85 ? -14.035 -4.398 9.220 1.00 83.62 85 VAL A O 1
ATOM 665 N N . VAL A 1 86 ? -15.034 -2.421 8.786 1.00 84.38 86 VAL A N 1
ATOM 666 C CA . VAL A 1 86 ? -14.489 -2.256 7.440 1.00 84.38 86 VAL A CA 1
ATOM 667 C C . VAL A 1 86 ? -13.298 -1.308 7.487 1.00 84.38 86 VAL A C 1
ATOM 669 O O . VAL A 1 86 ? -13.352 -0.238 8.090 1.00 84.38 86 VAL A O 1
ATOM 672 N N . PHE A 1 87 ? -12.214 -1.701 6.824 1.00 86.38 87 PHE A N 1
ATOM 673 C CA . PHE A 1 87 ? -11.039 -0.861 6.623 1.00 86.38 87 PHE A CA 1
ATOM 674 C C . PHE A 1 87 ? -10.820 -0.637 5.134 1.00 86.38 87 PHE A C 1
ATOM 676 O O . PHE A 1 87 ? -10.960 -1.568 4.338 1.00 86.38 87 PHE A O 1
ATOM 683 N N . ARG A 1 88 ? -10.395 0.572 4.767 1.00 88.94 88 ARG A N 1
ATOM 684 C CA . ARG A 1 88 ? -9.864 0.846 3.430 1.00 88.94 88 ARG A CA 1
ATOM 685 C C . ARG A 1 88 ? -8.345 0.797 3.483 1.00 88.94 88 ARG A C 1
ATOM 687 O O . ARG A 1 88 ? -7.729 1.419 4.343 1.00 88.94 88 ARG A O 1
ATOM 694 N N . ILE A 1 89 ? -7.743 0.066 2.554 1.00 87.88 89 ILE A N 1
ATOM 695 C CA . ILE A 1 89 ? -6.291 -0.009 2.403 1.00 87.88 89 ILE A CA 1
ATOM 696 C C . ILE A 1 89 ? -5.919 0.722 1.120 1.00 87.88 89 ILE A C 1
ATOM 698 O O . ILE A 1 89 ? -6.451 0.416 0.056 1.00 87.88 89 ILE A O 1
ATOM 702 N N . GLU A 1 90 ? -4.998 1.670 1.230 1.00 89.94 90 GLU A N 1
ATOM 703 C CA . GLU A 1 90 ? -4.390 2.348 0.093 1.00 89.94 90 GLU A CA 1
ATOM 704 C C . GLU A 1 90 ? -2.935 1.904 -0.039 1.00 89.94 90 GLU A C 1
ATOM 706 O O . GLU A 1 90 ? -2.202 1.850 0.952 1.00 89.94 90 GLU A O 1
ATOM 711 N N . VAL A 1 91 ? -2.521 1.573 -1.261 1.00 87.31 91 VAL A N 1
ATOM 712 C CA . VAL A 1 91 ? -1.135 1.228 -1.584 1.00 87.31 91 VAL A CA 1
ATOM 713 C C . VAL A 1 91 ? -0.625 2.214 -2.621 1.00 87.31 91 VAL A C 1
ATOM 715 O O . VAL A 1 91 ? -1.082 2.222 -3.762 1.00 87.31 91 VAL A O 1
ATOM 718 N N . THR A 1 92 ? 0.354 3.020 -2.233 1.00 88.81 92 THR A N 1
ATOM 719 C CA . THR A 1 92 ? 0.990 4.012 -3.101 1.00 88.81 92 THR A CA 1
ATOM 720 C C . THR A 1 92 ? 2.389 3.531 -3.458 1.00 88.81 92 THR A C 1
ATOM 722 O O . THR A 1 92 ? 3.127 3.066 -2.590 1.00 88.81 92 THR A O 1
ATOM 725 N N . SER A 1 93 ? 2.767 3.621 -4.734 1.00 86.19 93 SER A N 1
ATOM 726 C CA . SER A 1 93 ? 4.081 3.177 -5.216 1.00 86.19 93 SER A CA 1
ATOM 727 C C . SER A 1 93 ? 4.750 4.243 -6.068 1.00 86.19 93 SER A C 1
ATOM 729 O O . SER A 1 93 ? 4.100 4.838 -6.926 1.00 86.19 93 SER A O 1
ATOM 731 N N . ILE A 1 94 ? 6.058 4.421 -5.889 1.00 87.44 94 ILE A N 1
ATOM 732 C CA . ILE A 1 94 ? 6.904 5.160 -6.828 1.00 87.44 94 ILE A CA 1
ATOM 733 C C . ILE A 1 94 ? 7.585 4.136 -7.728 1.00 87.44 94 ILE A C 1
ATOM 735 O O . ILE A 1 94 ? 8.327 3.269 -7.259 1.00 87.44 94 ILE A O 1
ATOM 739 N N . ILE A 1 95 ? 7.292 4.214 -9.024 1.00 83.81 95 ILE A N 1
ATOM 740 C CA . ILE A 1 95 ? 7.706 3.219 -10.009 1.00 83.81 95 ILE A CA 1
ATOM 741 C C . ILE A 1 95 ? 8.470 3.908 -11.135 1.00 83.81 95 ILE A C 1
ATOM 743 O O . ILE A 1 95 ? 7.972 4.848 -11.754 1.00 83.81 95 ILE A O 1
ATOM 747 N N . TRP A 1 96 ? 9.654 3.388 -11.442 1.00 82.12 96 TRP A N 1
ATOM 748 C CA . TRP A 1 96 ? 10.456 3.786 -12.588 1.00 82.12 96 TRP A CA 1
ATOM 749 C C . TRP A 1 96 ? 10.417 2.704 -13.657 1.00 82.12 96 TRP A C 1
ATOM 751 O O . TRP A 1 96 ? 10.624 1.515 -13.402 1.00 82.12 96 TRP A O 1
ATOM 761 N N . PHE A 1 97 ? 10.197 3.135 -14.889 1.00 76.31 97 PHE A N 1
ATOM 762 C CA . PHE A 1 97 ? 10.158 2.259 -16.045 1.00 76.31 97 PHE A CA 1
ATOM 763 C C . PHE A 1 97 ? 11.428 2.435 -16.861 1.00 76.31 97 PHE A C 1
ATOM 765 O O . PHE A 1 97 ? 11.721 3.534 -17.333 1.00 76.31 97 PHE A O 1
ATOM 772 N N . LYS A 1 98 ? 12.161 1.343 -17.089 1.00 69.69 98 LYS A N 1
ATOM 773 C CA . LYS A 1 98 ? 13.218 1.334 -18.100 1.00 69.69 98 LYS A CA 1
ATOM 774 C C . LYS A 1 98 ? 12.660 0.733 -19.379 1.00 69.69 98 LYS A C 1
ATOM 776 O O . LYS A 1 98 ? 12.527 -0.484 -19.503 1.00 69.69 98 LYS A O 1
ATOM 781 N N . ILE A 1 99 ? 12.342 1.604 -20.330 1.00 67.75 99 ILE A N 1
ATOM 782 C CA . ILE A 1 99 ? 11.961 1.199 -21.680 1.00 67.75 99 ILE A CA 1
ATOM 783 C C . ILE A 1 99 ? 13.255 0.901 -22.429 1.00 67.75 99 ILE A C 1
ATOM 785 O O . ILE A 1 99 ? 14.022 1.808 -22.750 1.00 67.75 99 ILE A O 1
ATOM 789 N N . LEU A 1 100 ? 13.527 -0.377 -22.679 1.00 59.91 100 LEU A N 1
ATOM 790 C CA . LEU A 1 100 ? 14.567 -0.732 -23.633 1.00 59.91 100 LEU A CA 1
ATOM 791 C C . LEU A 1 100 ? 14.008 -0.489 -25.040 1.00 59.91 100 LEU A C 1
ATOM 793 O O . LEU A 1 100 ? 12.898 -0.949 -25.321 1.00 59.91 100 LEU A O 1
ATOM 797 N N . PRO A 1 101 ? 14.734 0.219 -25.925 1.00 52.50 101 PRO A N 1
ATOM 798 C CA . PRO A 1 101 ? 14.342 0.306 -27.317 1.00 52.50 101 PRO A CA 1
ATOM 799 C C . PRO A 1 101 ? 14.377 -1.110 -27.887 1.00 52.50 101 PRO A C 1
ATOM 801 O O . PRO A 1 101 ? 15.443 -1.670 -28.139 1.00 52.50 101 PRO A O 1
ATOM 804 N N . SER A 1 102 ? 13.205 -1.723 -28.049 1.00 52.16 102 SER A N 1
ATOM 805 C CA . SER A 1 102 ? 13.095 -2.939 -28.835 1.00 52.16 102 SER A CA 1
ATOM 806 C C . SER A 1 102 ? 13.568 -2.596 -30.239 1.00 52.16 102 SER A C 1
ATOM 808 O O . SER A 1 102 ? 13.014 -1.705 -30.887 1.00 52.16 102 SER A O 1
ATOM 810 N N . TYR A 1 103 ? 14.616 -3.275 -30.689 1.00 44.34 103 TYR A N 1
ATOM 811 C CA . TYR A 1 103 ? 15.082 -3.196 -32.061 1.00 44.34 103 TYR A CA 1
ATOM 812 C C . TYR A 1 103 ? 13.879 -3.391 -33.005 1.00 44.34 103 TYR A C 1
ATOM 814 O O . TYR A 1 103 ? 13.218 -4.427 -32.953 1.00 44.34 103 TYR A O 1
ATOM 822 N N . ARG A 1 104 ? 13.622 -2.366 -33.834 1.00 42.28 104 ARG A N 1
ATOM 823 C CA . ARG A 1 104 ? 12.495 -2.158 -34.769 1.00 42.28 104 ARG A CA 1
ATOM 824 C C . ARG A 1 104 ? 11.158 -1.669 -34.185 1.00 42.28 104 ARG A C 1
ATOM 826 O O . ARG A 1 104 ? 10.231 -2.425 -33.927 1.00 42.28 104 ARG A O 1
ATOM 833 N N . ASP A 1 105 ? 11.056 -0.342 -34.144 1.00 46.84 105 ASP A N 1
ATOM 834 C CA . ASP A 1 105 ? 10.028 0.421 -34.870 1.00 46.84 105 ASP A CA 1
ATOM 835 C C . ASP A 1 105 ? 8.552 0.043 -34.642 1.00 46.84 105 ASP A C 1
ATOM 837 O O . ASP A 1 105 ? 7.788 -0.175 -35.583 1.00 46.84 105 ASP A O 1
ATOM 841 N N . LYS A 1 106 ? 8.112 0.005 -33.380 1.00 42.69 106 LYS A N 1
ATOM 842 C CA . LYS A 1 106 ? 6.685 0.143 -33.054 1.00 42.69 106 LYS A CA 1
ATOM 843 C C . LYS A 1 106 ? 6.503 1.124 -31.903 1.00 42.69 106 LYS A C 1
ATOM 845 O O . LYS A 1 106 ? 7.075 0.961 -30.829 1.00 42.69 106 LYS A O 1
ATOM 850 N N . ARG A 1 107 ? 5.719 2.173 -32.168 1.00 45.84 107 ARG A N 1
ATOM 851 C CA . ARG A 1 107 ? 5.388 3.260 -31.236 1.00 45.84 107 ARG A CA 1
ATOM 852 C C . ARG A 1 107 ? 4.794 2.666 -29.957 1.00 45.84 107 ARG A C 1
ATOM 854 O O . ARG A 1 107 ? 3.773 1.989 -30.017 1.00 45.84 107 ARG A O 1
ATOM 861 N N . CYS A 1 108 ? 5.429 2.921 -28.817 1.00 41.03 108 CYS A N 1
ATOM 862 C CA . CYS A 1 108 ? 4.900 2.546 -27.510 1.00 41.03 108 CYS A CA 1
ATOM 863 C C . CYS A 1 108 ? 4.081 3.727 -26.971 1.00 41.03 108 CYS A C 1
ATOM 865 O O . CYS A 1 108 ? 4.655 4.741 -26.579 1.00 41.03 108 CYS A O 1
ATOM 867 N N . GLN A 1 109 ? 2.750 3.628 -27.015 1.00 43.00 109 GLN A N 1
ATOM 868 C CA . GLN A 1 109 ? 1.856 4.550 -26.310 1.00 43.00 109 GLN A CA 1
ATOM 869 C C . GLN A 1 109 ? 1.583 3.982 -24.917 1.00 43.00 109 GLN A C 1
ATOM 871 O O . GLN A 1 109 ? 1.147 2.840 -24.786 1.00 43.00 109 GLN A O 1
ATOM 876 N N . ILE A 1 110 ? 1.874 4.774 -23.886 1.00 40.69 110 ILE A N 1
ATOM 877 C CA . ILE A 1 110 ? 1.586 4.438 -22.491 1.00 40.69 110 ILE A CA 1
ATOM 878 C C . ILE A 1 110 ? 0.313 5.185 -22.103 1.00 40.69 110 ILE A C 1
ATOM 880 O O . ILE A 1 110 ? 0.266 6.409 -22.207 1.00 40.69 110 ILE A O 1
ATOM 884 N N . TYR A 1 111 ? -0.703 4.446 -21.664 1.00 34.72 111 TYR A N 1
ATOM 885 C CA . TYR A 1 111 ? -1.916 4.997 -21.069 1.00 34.72 111 TYR A CA 1
ATOM 886 C C . TYR A 1 111 ? -1.851 4.791 -19.555 1.00 34.72 111 TYR A C 1
ATOM 888 O O . TYR A 1 111 ? -1.520 3.696 -19.102 1.00 34.72 111 TYR A O 1
ATOM 896 N N . PHE A 1 112 ? -2.157 5.837 -18.791 1.00 27.73 112 PHE A N 1
ATOM 897 C CA . PHE A 1 112 ? -2.420 5.741 -17.358 1.00 27.73 112 PHE A CA 1
ATOM 898 C C . PHE A 1 112 ? -3.940 5.806 -17.177 1.00 27.73 112 PHE A C 1
ATOM 900 O O . PHE A 1 112 ? -4.563 6.747 -17.671 1.00 27.73 112 PHE A O 1
ATOM 907 N N . SER A 1 113 ? -4.521 4.789 -16.541 1.00 32.59 113 SER A N 1
ATOM 908 C CA . SER A 1 113 ? -5.936 4.716 -16.153 1.00 32.59 113 SER A CA 1
ATOM 909 C C . SER A 1 113 ? -6.052 4.670 -14.643 1.00 32.59 113 SER A C 1
ATOM 911 O O . SER A 1 113 ? -5.289 3.857 -14.070 1.00 32.59 113 SER A O 1
#

pLDDT: mean 71.08, std 17.89, range [27.73, 89.94]

Organism: NCBI:txid429701

Foldseek 3Di:
DDKDKDKDWDFDDDPDPFFKKKKWQWKWKFKDFPNHTQFTGTQDHIDIDTPRDIDIGTDMDDDPRGHHDPVSVVVQVVVVVVPDGDMDMDMDIDMDIDGDPDPDDDDDDDDDD